Protein AF-A0A7C4ALP6-F1 (afdb_monomer_lite)

Structure (mmCIF, N/CA/C/O backbone):
data_AF-A0A7C4ALP6-F1
#
_entry.id   AF-A0A7C4ALP6-F1
#
loop_
_atom_site.group_PDB
_atom_site.id
_atom_site.type_symbol
_atom_site.label_atom_i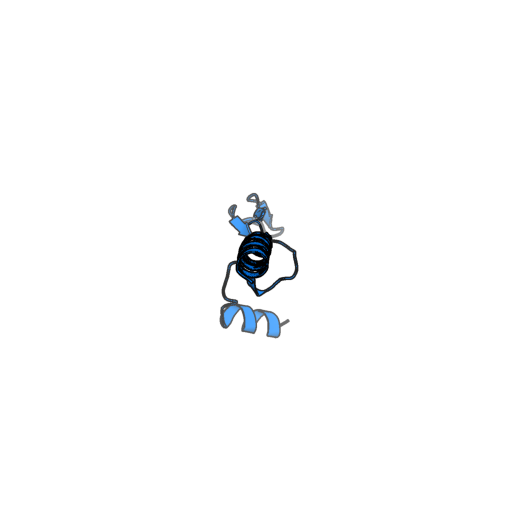d
_atom_site.label_alt_id
_atom_site.label_comp_id
_atom_site.label_asym_id
_atom_site.label_entity_id
_atom_site.label_seq_id
_atom_site.pdbx_PDB_ins_code
_atom_site.Cartn_x
_atom_site.Cartn_y
_atom_site.Cartn_z
_atom_site.occupancy
_atom_site.B_iso_or_equiv
_atom_site.auth_seq_id
_atom_site.auth_comp_id
_atom_site.auth_asym_id
_atom_site.auth_atom_id
_atom_site.pdbx_PDB_model_num
ATOM 1 N N . MET A 1 1 ? -23.462 3.286 46.953 1.00 60.59 1 MET A N 1
ATOM 2 C CA . MET A 1 1 ? -23.302 2.200 45.955 1.00 60.59 1 MET A CA 1
ATOM 3 C C . MET A 1 1 ? -23.734 2.626 44.550 1.00 60.59 1 MET A C 1
ATOM 5 O O . MET A 1 1 ? -22.885 2.670 43.675 1.00 60.59 1 MET A O 1
ATOM 9 N N . LYS A 1 2 ? -24.986 3.063 44.329 1.00 68.38 2 LYS A N 1
ATOM 10 C CA . LYS A 1 2 ? -25.478 3.514 43.002 1.00 68.38 2 LYS A CA 1
ATOM 11 C C . LYS A 1 2 ? -24.659 4.654 42.363 1.00 68.38 2 LYS A C 1
ATOM 13 O O . LYS A 1 2 ? -24.401 4.623 41.172 1.00 68.38 2 LYS A O 1
ATOM 18 N N . LYS A 1 3 ? -24.177 5.613 43.164 1.00 75.88 3 LYS A N 1
ATOM 19 C CA . LYS A 1 3 ? -23.325 6.728 42.694 1.00 75.88 3 LYS A CA 1
ATOM 20 C C . LYS A 1 3 ? -21.949 6.269 42.186 1.00 75.88 3 LYS A C 1
ATOM 22 O O . LYS A 1 3 ? -21.454 6.806 41.207 1.00 75.88 3 LYS A O 1
ATOM 27 N N . ILE A 1 4 ? -21.374 5.247 42.826 1.00 86.31 4 ILE A N 1
ATOM 28 C CA . ILE A 1 4 ? -20.098 4.640 42.414 1.00 86.31 4 ILE A CA 1
ATOM 29 C C . ILE A 1 4 ? -20.300 3.865 41.108 1.00 86.31 4 ILE A C 1
ATOM 31 O O . ILE A 1 4 ? -19.493 3.987 40.198 1.00 86.31 4 ILE A O 1
ATOM 35 N N . LEU A 1 5 ? -21.421 3.147 40.975 1.00 82.44 5 LEU A N 1
ATOM 36 C CA . LEU A 1 5 ? -21.786 2.461 39.730 1.00 82.44 5 LEU A CA 1
ATOM 37 C C . LEU A 1 5 ? -21.966 3.435 38.555 1.00 82.44 5 LEU A C 1
ATOM 39 O O . LEU A 1 5 ? -21.475 3.167 37.464 1.00 82.44 5 LEU A O 1
ATOM 43 N N . ILE A 1 6 ? -22.609 4.584 38.783 1.00 87.00 6 ILE A N 1
ATOM 44 C CA . ILE A 1 6 ? -22.769 5.632 37.762 1.00 87.00 6 ILE A CA 1
ATOM 45 C C . ILE A 1 6 ? -21.407 6.227 37.370 1.00 87.00 6 ILE A C 1
ATOM 47 O O . ILE A 1 6 ? -21.128 6.381 36.185 1.00 87.00 6 ILE A O 1
ATOM 51 N N . ALA A 1 7 ? -20.532 6.506 38.342 1.00 85.25 7 ALA A N 1
ATOM 52 C CA . ALA A 1 7 ? -19.188 7.014 38.068 1.00 85.25 7 ALA A CA 1
ATOM 53 C C . ALA A 1 7 ? -18.339 6.016 37.258 1.00 85.25 7 ALA A C 1
ATOM 55 O O . ALA A 1 7 ? -17.637 6.419 36.334 1.00 85.25 7 ALA A O 1
ATOM 56 N N . LEU A 1 8 ? -18.448 4.716 37.553 1.00 85.06 8 LEU A N 1
ATOM 57 C CA . LEU A 1 8 ? -17.766 3.662 36.798 1.00 85.06 8 LEU A CA 1
ATOM 58 C C . LEU A 1 8 ? -18.309 3.514 35.370 1.00 85.06 8 LEU A C 1
ATOM 60 O O . LEU A 1 8 ? -17.519 3.307 34.454 1.00 85.06 8 LEU A O 1
ATOM 64 N N . MET A 1 9 ? -19.620 3.672 35.153 1.00 83.06 9 MET A N 1
ATOM 65 C CA . MET A 1 9 ? -20.189 3.689 33.796 1.00 83.06 9 MET A CA 1
ATOM 66 C C . MET A 1 9 ? -19.671 4.867 32.968 1.00 83.06 9 MET A C 1
ATOM 68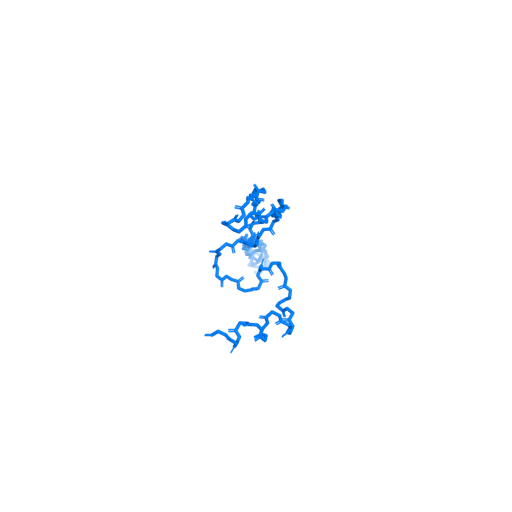 O O . MET A 1 9 ? -19.305 4.683 31.811 1.00 83.06 9 MET A O 1
ATOM 72 N N . ILE A 1 10 ? -19.617 6.067 33.553 1.00 82.00 10 ILE A N 1
ATOM 73 C CA . ILE A 1 10 ? -19.122 7.267 32.861 1.00 82.00 10 ILE A CA 1
ATOM 74 C C . ILE A 1 10 ? -17.629 7.122 32.547 1.00 82.00 10 ILE A C 1
ATOM 76 O O . ILE A 1 10 ? -17.198 7.436 31.440 1.00 82.00 10 ILE A O 1
ATOM 80 N N . LEU A 1 11 ? -16.846 6.587 33.489 1.00 79.25 11 LEU A N 1
ATOM 81 C CA . LEU A 1 11 ? -15.428 6.314 33.273 1.00 79.25 11 LEU A CA 1
ATOM 82 C C . LEU A 1 11 ? -15.227 5.285 32.151 1.00 79.25 11 LEU A C 1
ATOM 84 O O . LEU A 1 11 ? -14.426 5.521 31.254 1.00 79.25 11 LEU A O 1
ATOM 88 N N . GLY A 1 12 ? -16.000 4.194 32.149 1.00 74.94 12 GLY A N 1
ATOM 89 C CA . GLY A 1 12 ? -15.968 3.192 31.081 1.00 74.94 12 GLY A CA 1
ATOM 90 C C . GLY A 1 12 ? -16.308 3.763 29.701 1.00 74.94 12 GLY A C 1
ATOM 91 O O . GLY A 1 12 ? -15.686 3.370 28.717 1.00 74.94 12 GLY A O 1
ATOM 92 N N . LEU A 1 13 ? -17.228 4.730 29.627 1.00 72.44 13 LEU A N 1
ATOM 93 C CA . LEU A 1 13 ? -17.603 5.400 28.378 1.00 72.44 13 LEU A CA 1
ATOM 94 C C . LEU A 1 13 ? -16.502 6.340 27.851 1.00 72.44 13 LEU A C 1
ATOM 96 O O . LEU A 1 13 ? -16.331 6.470 26.644 1.00 72.44 13 LEU A O 1
ATOM 100 N N . CYS A 1 14 ? -15.718 6.967 28.733 1.00 66.62 14 CYS A N 1
ATOM 101 C CA . CYS A 1 14 ? -14.591 7.817 28.332 1.00 66.62 14 CYS A CA 1
ATOM 102 C C . CYS A 1 14 ? -13.374 7.027 27.818 1.00 66.62 14 CYS A C 1
ATOM 104 O O . CYS A 1 14 ? -12.558 7.587 27.088 1.00 66.62 14 CYS A O 1
ATOM 106 N N . LEU A 1 15 ? -13.239 5.743 28.169 1.00 63.91 15 LEU A N 1
ATOM 107 C CA . LEU A 1 15 ? -12.102 4.911 27.753 1.00 63.91 15 LEU A CA 1
ATOM 108 C C . LEU A 1 15 ? -12.197 4.385 26.308 1.00 63.91 15 LEU A C 1
ATOM 110 O O . LEU A 1 15 ? -11.278 3.709 25.851 1.00 63.91 15 LEU A O 1
ATOM 114 N N . THR A 1 16 ? -13.268 4.682 25.566 1.00 65.06 1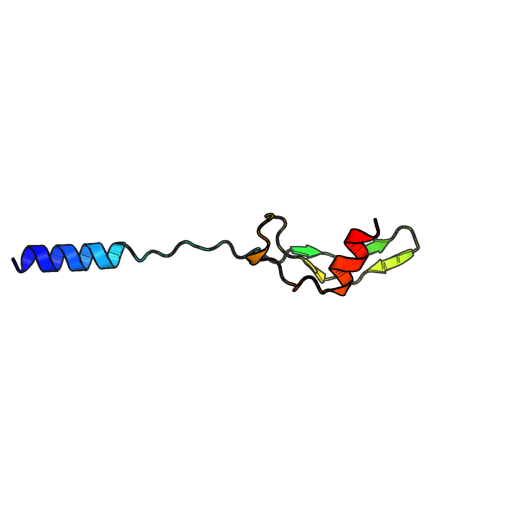6 THR A N 1
ATOM 115 C CA . THR A 1 16 ? -13.470 4.148 24.207 1.00 65.06 16 THR A CA 1
ATOM 116 C C . THR A 1 16 ? -13.019 5.085 23.088 1.00 65.06 16 THR A C 1
ATOM 118 O O . THR A 1 16 ? -13.379 4.852 21.933 1.00 65.06 16 THR A O 1
ATOM 121 N N . THR A 1 17 ? -12.256 6.147 23.367 1.00 59.53 17 THR A N 1
ATOM 122 C CA . THR A 1 17 ? -11.684 6.969 22.291 1.00 59.53 17 THR A CA 1
ATOM 123 C C . THR A 1 17 ? -10.583 6.177 21.589 1.00 59.53 17 THR A C 1
ATOM 125 O O . THR A 1 17 ? -9.456 6.016 22.047 1.00 59.53 17 THR A O 1
ATOM 128 N N . THR A 1 18 ? -10.982 5.590 20.469 1.00 61.00 18 THR A N 1
ATOM 129 C CA . THR A 1 18 ? -10.182 4.721 19.619 1.00 61.00 18 THR A CA 1
ATOM 130 C C . THR A 1 18 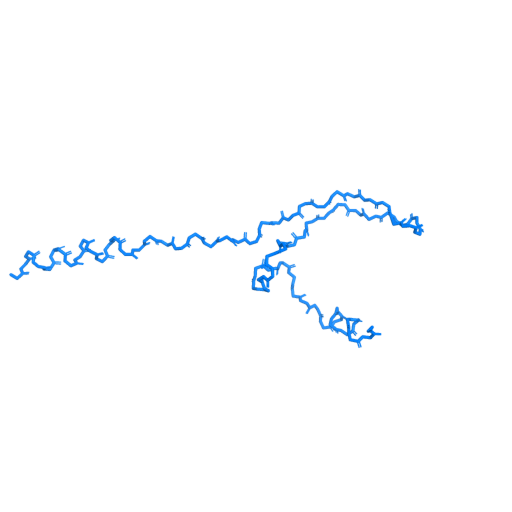? -8.898 5.399 19.158 1.00 61.00 18 THR A C 1
ATOM 132 O O . THR A 1 18 ? -8.909 6.550 18.720 1.00 61.00 18 THR A O 1
ATOM 135 N N . ILE A 1 19 ? -7.812 4.629 19.177 1.00 60.88 19 ILE A N 1
ATOM 136 C CA . ILE A 1 19 ? -6.552 4.921 18.499 1.00 60.88 19 ILE A CA 1
ATOM 137 C C . ILE A 1 19 ? -6.877 5.208 17.029 1.00 60.88 19 ILE A C 1
ATOM 139 O O . ILE A 1 19 ? -7.387 4.338 16.322 1.00 60.88 19 ILE A O 1
ATOM 143 N N . ALA A 1 20 ? -6.609 6.428 16.565 1.00 57.03 20 ALA A N 1
ATOM 144 C CA . ALA A 1 20 ? -6.645 6.728 15.143 1.00 57.03 20 ALA A CA 1
ATOM 145 C C . ALA A 1 20 ? -5.490 5.968 14.480 1.00 57.03 20 ALA A C 1
ATOM 147 O O . ALA A 1 20 ? -4.348 6.425 14.470 1.00 57.03 20 ALA A O 1
ATOM 148 N N . GLU A 1 21 ? -5.770 4.768 13.975 1.00 56.56 21 GLU A N 1
ATOM 149 C CA . GLU A 1 21 ? -4.826 4.027 13.151 1.00 56.56 21 GLU A CA 1
ATOM 150 C C . GLU A 1 21 ? -4.509 4.882 11.920 1.00 56.56 21 GLU A C 1
ATOM 152 O O . GLU A 1 21 ? -5.361 5.082 11.050 1.00 56.56 21 GLU A O 1
ATOM 157 N N . ALA A 1 22 ? -3.279 5.390 11.830 1.00 55.25 22 ALA A N 1
ATOM 158 C CA . ALA A 1 22 ? -2.740 5.917 10.587 1.00 55.25 22 ALA A CA 1
ATOM 159 C C . ALA A 1 22 ? -2.631 4.750 9.595 1.00 55.25 22 ALA A C 1
ATOM 161 O O . ALA A 1 22 ? -1.599 4.098 9.462 1.00 55.25 22 ALA A O 1
ATOM 162 N N . ARG A 1 23 ? -3.741 4.426 8.930 1.00 58.06 23 ARG A N 1
ATOM 163 C CA . ARG A 1 23 ? -3.747 3.478 7.820 1.00 58.06 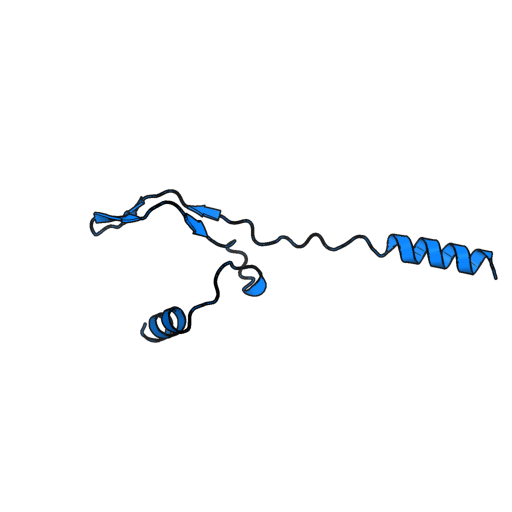23 ARG A CA 1
ATOM 164 C C . ARG A 1 23 ? -2.875 4.092 6.741 1.00 58.06 23 ARG A C 1
ATOM 166 O O . ARG A 1 23 ? -3.178 5.201 6.301 1.00 58.06 23 ARG A O 1
ATOM 173 N N . GLY A 1 24 ? -1.784 3.408 6.392 1.00 58.28 24 GLY A N 1
ATOM 174 C CA . GLY A 1 24 ? -0.782 3.873 5.442 1.00 58.28 24 GLY A CA 1
ATOM 175 C C . GLY A 1 24 ? -1.453 4.555 4.256 1.00 58.28 24 GLY A C 1
ATOM 176 O O . GLY A 1 24 ? -2.126 3.912 3.447 1.00 58.28 24 GLY A O 1
ATOM 177 N N . ARG A 1 25 ? -1.365 5.890 4.207 1.00 61.38 25 ARG A N 1
ATOM 178 C CA . ARG A 1 25 ? -2.023 6.678 3.164 1.00 61.38 25 ARG A CA 1
ATOM 179 C C . ARG A 1 25 ? -1.394 6.264 1.840 1.00 61.38 25 ARG A C 1
ATOM 181 O O . ARG A 1 25 ? -0.176 6.327 1.700 1.00 61.38 25 ARG A O 1
ATOM 188 N N . GLY A 1 26 ? -2.219 5.824 0.892 1.00 68.69 26 GLY A 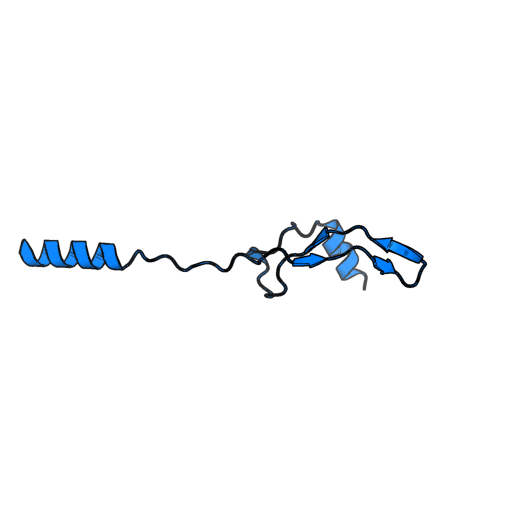N 1
ATOM 189 C CA . GLY A 1 26 ? -1.743 5.463 -0.438 1.00 68.69 26 GLY A CA 1
ATOM 190 C C . GLY A 1 26 ? -1.002 6.645 -1.060 1.00 68.69 26 GLY A C 1
ATOM 191 O O . GLY A 1 26 ? -1.573 7.724 -1.217 1.00 68.69 26 GLY A O 1
ATOM 192 N N . VAL A 1 27 ? 0.269 6.454 -1.395 1.00 76.69 27 VAL A N 1
ATOM 193 C CA . VAL A 1 27 ? 1.105 7.465 -2.040 1.00 76.69 27 VAL A CA 1
ATOM 194 C C . VAL A 1 27 ? 0.878 7.374 -3.538 1.00 76.69 27 VAL A C 1
ATOM 196 O O . VAL A 1 27 ? 1.168 6.353 -4.156 1.00 76.69 27 VAL A O 1
ATOM 199 N N . PHE A 1 28 ? 0.346 8.435 -4.138 1.00 82.81 28 PHE A N 1
ATOM 200 C CA . PHE A 1 28 ? 0.190 8.492 -5.586 1.00 82.81 28 PHE A CA 1
ATOM 201 C C . PHE A 1 28 ? 1.538 8.761 -6.260 1.00 82.81 28 PHE A C 1
ATOM 203 O O . PHE A 1 28 ? 2.172 9.789 -6.020 1.00 82.81 28 PHE A O 1
ATOM 210 N N . VAL A 1 29 ? 1.945 7.857 -7.144 1.00 84.38 29 VAL A N 1
ATOM 211 C CA . VAL A 1 29 ? 3.145 7.982 -7.967 1.00 84.38 29 VAL A CA 1
ATOM 212 C C . VAL A 1 29 ? 2.719 8.395 -9.371 1.00 84.38 29 VAL A C 1
ATOM 214 O O . VAL A 1 29 ? 1.959 7.689 -10.039 1.00 84.38 29 VAL A O 1
ATOM 217 N N . ARG A 1 30 ? 3.207 9.555 -9.829 1.00 92.38 30 ARG A N 1
ATOM 218 C CA . ARG A 1 30 ? 2.998 10.023 -11.208 1.00 92.38 30 ARG A CA 1
ATOM 219 C C . ARG A 1 30 ? 3.686 9.073 -12.189 1.00 92.38 30 ARG A C 1
ATOM 221 O O . ARG A 1 30 ? 4.694 8.461 -11.854 1.00 92.38 30 ARG A O 1
ATOM 228 N N . GLY A 1 31 ? 3.147 8.958 -13.400 1.00 94.56 31 GLY A N 1
ATOM 229 C CA . GLY A 1 31 ? 3.783 8.163 -14.450 1.00 94.56 31 GLY A CA 1
ATOM 230 C C . GLY A 1 31 ? 5.136 8.753 -14.857 1.00 94.56 31 GLY A C 1
ATOM 231 O O . GLY A 1 31 ? 5.310 9.971 -14.818 1.00 94.56 31 GLY A O 1
ATOM 232 N N . TYR A 1 32 ? 6.087 7.901 -15.235 1.00 95.31 32 TYR A N 1
ATOM 233 C CA . TYR A 1 32 ? 7.452 8.303 -15.591 1.00 95.31 32 TYR A CA 1
ATOM 234 C C . TYR A 1 32 ? 8.087 7.323 -16.585 1.00 95.31 32 TYR A C 1
ATOM 236 O O . TYR A 1 32 ? 7.605 6.205 -16.760 1.00 95.31 32 TYR A O 1
ATOM 244 N N . TYR A 1 33 ? 9.182 7.736 -17.225 1.00 96.94 33 TYR A N 1
ATOM 245 C CA . TYR A 1 33 ? 9.997 6.873 -18.083 1.00 96.94 33 TYR A CA 1
ATOM 246 C C . TYR A 1 33 ? 11.212 6.347 -17.315 1.00 96.94 33 TYR A C 1
ATOM 248 O O . TYR A 1 33 ? 11.863 7.091 -16.582 1.00 96.94 33 TYR A O 1
ATOM 256 N N . ARG A 1 34 ? 11.520 5.058 -17.475 1.00 94.50 34 ARG A N 1
ATOM 257 C CA . ARG A 1 34 ? 12.757 4.447 -16.965 1.00 94.50 34 ARG A CA 1
ATOM 258 C C . ARG A 1 34 ? 13.941 4.817 -17.863 1.00 94.50 34 ARG A C 1
ATOM 260 O O . ARG A 1 34 ? 13.751 5.178 -19.021 1.00 94.50 34 ARG A O 1
ATOM 267 N N . SER A 1 35 ? 15.167 4.654 -17.363 1.00 92.94 35 SER A N 1
ATOM 268 C CA . SER A 1 35 ? 16.399 4.912 -18.133 1.00 92.94 35 SER A CA 1
ATOM 269 C C . SER A 1 35 ? 16.500 4.095 -19.427 1.00 92.94 35 SER A C 1
ATOM 271 O O . SER A 1 35 ? 17.132 4.532 -20.379 1.00 92.94 35 SER A O 1
ATOM 273 N N . ASN A 1 36 ? 15.837 2.937 -19.488 1.00 93.62 36 ASN A N 1
ATOM 274 C CA . ASN A 1 36 ? 15.747 2.090 -20.677 1.00 93.62 36 ASN A CA 1
ATOM 275 C C . ASN A 1 36 ? 14.596 2.468 -21.639 1.00 93.62 36 ASN A C 1
ATOM 277 O O . ASN A 1 36 ? 14.258 1.682 -22.519 1.00 93.62 36 ASN A O 1
ATOM 281 N N . GLY A 1 37 ? 13.934 3.612 -21.436 1.00 94.50 37 GLY A N 1
ATOM 282 C CA . GLY A 1 37 ? 12.852 4.108 -22.293 1.00 94.50 37 GLY A CA 1
ATOM 283 C C . GLY A 1 37 ? 11.462 3.515 -22.026 1.00 94.50 37 GLY A C 1
ATOM 284 O O . GLY A 1 37 ? 10.497 3.917 -22.668 1.00 94.50 37 GLY A O 1
ATOM 285 N N . THR A 1 38 ? 11.307 2.594 -21.069 1.00 96.25 38 THR A N 1
ATOM 286 C CA . THR A 1 38 ? 9.989 2.011 -20.749 1.00 96.25 38 THR A CA 1
ATOM 287 C C . THR A 1 38 ? 9.111 3.002 -19.976 1.00 96.25 38 THR A C 1
ATOM 289 O O . THR A 1 38 ? 9.526 3.501 -18.926 1.00 96.25 38 THR A O 1
ATOM 292 N N . TYR A 1 39 ? 7.879 3.239 -20.443 1.00 94.75 39 TYR A N 1
ATOM 293 C CA . TYR A 1 39 ? 6.881 4.040 -19.724 1.00 94.75 39 TYR A CA 1
ATOM 294 C C . TYR A 1 39 ? 6.239 3.257 -18.572 1.00 94.75 39 TYR A C 1
ATOM 296 O O . TYR A 1 39 ? 5.762 2.134 -18.744 1.00 94.75 39 TYR A O 1
ATOM 304 N N . VAL A 1 40 ? 6.174 3.881 -17.398 1.00 92.56 40 VAL A N 1
ATOM 305 C CA . VAL A 1 40 ? 5.491 3.371 -16.208 1.00 92.56 40 VAL A CA 1
ATOM 306 C C . VAL A 1 40 ? 4.252 4.219 -15.956 1.00 92.56 40 VAL A C 1
ATOM 308 O O . VAL A 1 40 ? 4.345 5.424 -15.720 1.00 92.56 40 VAL A O 1
ATOM 311 N N . ARG A 1 41 ? 3.077 3.582 -15.975 1.00 89.00 41 ARG A N 1
ATOM 312 C CA . ARG A 1 41 ? 1.798 4.250 -15.701 1.00 89.00 41 ARG A CA 1
ATOM 313 C C . ARG A 1 41 ? 1.685 4.713 -14.234 1.00 89.00 41 ARG A C 1
ATOM 315 O O . ARG A 1 41 ? 2.257 4.065 -13.348 1.00 89.00 41 ARG A O 1
ATOM 322 N N . PRO A 1 42 ? 0.910 5.780 -13.950 1.00 89.69 42 PRO A N 1
ATOM 323 C CA . PRO A 1 42 ? 0.643 6.206 -12.581 1.00 89.69 42 PRO A CA 1
ATOM 324 C C . PRO A 1 42 ? 0.003 5.086 -11.752 1.00 89.69 42 PRO A C 1
ATOM 326 O O . PRO A 1 42 ? -0.819 4.322 -12.266 1.00 89.69 42 PRO A O 1
ATOM 329 N N . HIS A 1 43 ? 0.371 4.992 -10.479 1.00 83.81 43 HIS A N 1
ATOM 330 C CA . HIS A 1 43 ? -0.149 3.985 -9.552 1.00 83.81 43 HIS A CA 1
ATOM 331 C C . HIS A 1 43 ? -0.081 4.484 -8.105 1.00 83.81 43 HIS A C 1
ATOM 333 O O . HIS A 1 43 ? 0.610 5.455 -7.804 1.00 83.81 43 HIS A O 1
ATOM 339 N N . TYR A 1 44 ? -0.800 3.816 -7.205 1.00 80.62 44 TYR A N 1
ATOM 340 C CA . TYR A 1 44 ? -0.691 4.053 -5.767 1.00 80.62 44 TYR A CA 1
ATOM 341 C C . TYR A 1 44 ? 0.295 3.062 -5.146 1.00 80.62 44 TYR A C 1
ATOM 343 O O . TYR A 1 44 ? 0.244 1.867 -5.437 1.00 80.62 44 TYR A O 1
ATOM 351 N N . HIS A 1 45 ? 1.180 3.558 -4.287 1.00 72.31 45 HIS A N 1
ATOM 352 C CA . HIS A 1 45 ? 2.060 2.769 -3.434 1.00 72.31 45 HIS A CA 1
ATOM 353 C C . HIS A 1 45 ? 1.570 2.824 -1.983 1.00 72.31 45 HIS A C 1
ATOM 355 O O . HIS A 1 45 ? 0.857 3.753 -1.603 1.00 72.31 45 HIS A O 1
ATOM 361 N N . SER A 1 46 ? 1.919 1.836 -1.162 1.00 69.31 46 SER A N 1
ATOM 362 C CA . SER A 1 46 ? 1.644 1.911 0.272 1.00 69.31 46 SER A CA 1
ATOM 363 C C . SER A 1 46 ? 2.505 2.980 0.949 1.00 69.31 46 SER A C 1
ATOM 365 O O . SER A 1 46 ? 3.501 3.436 0.381 1.00 69.31 46 SER A O 1
ATOM 367 N N . ALA A 1 47 ? 2.109 3.423 2.143 1.00 67.19 47 ALA A N 1
ATOM 368 C CA . ALA A 1 47 ? 2.905 4.402 2.873 1.00 67.19 47 ALA A CA 1
ATOM 369 C C . ALA A 1 47 ? 4.296 3.826 3.206 1.00 67.19 47 ALA A C 1
ATOM 371 O O . ALA A 1 47 ? 4.405 2.650 3.554 1.00 67.19 47 ALA A O 1
ATOM 372 N N . PRO A 1 48 ? 5.370 4.629 3.128 1.00 64.88 48 PRO A N 1
ATOM 373 C CA . PRO A 1 48 ? 6.720 4.197 3.482 1.00 64.88 48 PRO A CA 1
ATOM 374 C C . PRO A 1 48 ? 6.931 4.218 5.007 1.00 64.88 48 PRO A C 1
ATOM 376 O O . PRO A 1 48 ? 7.913 4.764 5.496 1.00 64.88 48 PRO A O 1
ATOM 379 N N . ASP A 1 49 ? 5.994 3.671 5.780 1.00 63.25 49 ASP A N 1
ATOM 380 C CA . ASP A 1 49 ? 6.020 3.687 7.251 1.00 63.25 49 ASP A CA 1
ATOM 381 C C . ASP A 1 49 ? 6.638 2.415 7.862 1.00 63.25 49 ASP A C 1
ATOM 383 O O . ASP A 1 49 ? 6.723 2.273 9.080 1.00 63.25 49 ASP A O 1
ATOM 387 N N . GLY A 1 50 ? 7.086 1.478 7.019 1.00 60.56 50 GLY A N 1
ATOM 388 C CA . GLY A 1 50 ? 7.685 0.210 7.446 1.00 60.56 50 GLY A CA 1
ATOM 389 C C . GLY A 1 50 ? 6.691 -0.770 8.084 1.00 60.56 50 GLY A C 1
ATOM 390 O O . GLY A 1 50 ? 7.078 -1.885 8.449 1.00 60.56 50 GLY A O 1
ATOM 391 N N . LEU A 1 51 ? 5.406 -0.414 8.182 1.00 62.22 51 LEU A N 1
ATOM 392 C CA . LEU A 1 51 ? 4.374 -1.232 8.801 1.00 62.22 51 LEU A CA 1
ATOM 393 C C . LEU A 1 51 ? 3.800 -2.212 7.780 1.00 62.22 51 LEU A C 1
ATOM 395 O O . LEU A 1 51 ? 2.857 -1.949 7.047 1.00 62.22 51 LEU A O 1
ATOM 399 N N . ARG A 1 52 ? 4.341 -3.431 7.759 1.00 62.56 52 ARG A N 1
ATOM 400 C CA . ARG A 1 52 ? 3.939 -4.463 6.783 1.00 62.56 52 ARG A CA 1
ATOM 401 C C . ARG A 1 52 ? 2.436 -4.771 6.764 1.00 62.56 52 ARG A C 1
ATOM 403 O O . ARG A 1 52 ? 1.951 -5.258 5.749 1.00 62.56 52 ARG A O 1
ATOM 410 N N . TRP A 1 53 ? 1.723 -4.534 7.866 1.00 62.59 53 TRP A N 1
ATOM 411 C CA . TRP A 1 53 ? 0.301 -4.851 8.002 1.00 62.59 53 TRP A CA 1
ATOM 412 C C . TRP A 1 53 ? -0.626 -3.868 7.269 1.00 62.59 53 TRP A C 1
ATOM 414 O O . TRP A 1 53 ? -1.747 -4.252 6.946 1.00 62.59 53 TRP A O 1
ATOM 424 N N . ASN A 1 54 ? -0.179 -2.639 6.978 1.00 58.16 54 ASN A N 1
ATOM 425 C CA . ASN A 1 54 ? -0.986 -1.621 6.292 1.00 58.16 54 ASN A CA 1
ATOM 426 C C . ASN A 1 54 ? -0.564 -1.396 4.822 1.00 58.16 54 ASN A C 1
ATOM 428 O O . ASN A 1 54 ? -1.116 -0.531 4.139 1.00 58.16 54 ASN A O 1
ATOM 432 N N . ASN A 1 55 ? 0.376 -2.204 4.318 1.00 62.53 55 ASN A N 1
ATOM 433 C CA . ASN A 1 55 ? 0.838 -2.144 2.939 1.00 62.53 55 ASN A CA 1
ATOM 434 C C . ASN A 1 55 ? -0.118 -2.895 1.998 1.00 62.53 55 ASN A C 1
ATOM 436 O O . ASN A 1 55 ? -0.339 -4.099 2.142 1.00 62.53 55 ASN A O 1
ATOM 440 N N . TYR A 1 56 ? -0.677 -2.195 1.004 1.00 57.78 56 TYR A N 1
ATOM 441 C CA . TYR A 1 56 ? -1.518 -2.806 -0.026 1.00 57.78 56 TYR A CA 1
ATOM 442 C C . TYR A 1 56 ? -0.699 -3.762 -0.900 1.00 57.78 56 TYR A C 1
ATOM 444 O O . TYR A 1 56 ? 0.175 -3.347 -1.657 1.00 57.78 56 TYR A O 1
ATOM 452 N N . GLY A 1 57 ? -1.023 -5.050 -0.810 1.00 54.38 57 GLY A N 1
ATOM 453 C CA . GLY A 1 57 ? -0.439 -6.106 -1.627 1.00 54.38 57 GLY A CA 1
ATOM 454 C C . GLY A 1 57 ? 0.040 -7.261 -0.762 1.00 54.38 57 GLY A C 1
ATOM 455 O O . GLY A 1 57 ? 0.990 -7.140 0.008 1.00 54.38 57 GLY A O 1
ATOM 456 N N . ARG A 1 58 ? -0.583 -8.432 -0.920 1.00 48.81 58 ARG A N 1
ATOM 457 C CA . ARG A 1 58 ? 0.091 -9.674 -0.539 1.00 48.81 58 ARG A CA 1
ATOM 458 C C . ARG A 1 58 ? 1.384 -9.703 -1.341 1.00 48.81 58 ARG A C 1
ATOM 460 O O . ARG A 1 58 ? 1.301 -9.662 -2.564 1.00 48.81 58 ARG A O 1
ATOM 467 N N . ALA A 1 59 ? 2.541 -9.789 -0.685 1.00 51.28 59 ALA A N 1
ATOM 468 C CA . ALA A 1 59 ? 3.748 -10.203 -1.385 1.00 51.28 59 ALA A CA 1
ATOM 469 C C . ALA A 1 59 ? 3.412 -11.544 -2.041 1.00 51.28 59 ALA A C 1
ATOM 471 O O . ALA A 1 59 ? 3.249 -12.551 -1.341 1.00 51.28 59 ALA A O 1
ATOM 472 N N . SER A 1 60 ? 3.197 -11.548 -3.355 1.00 52.84 60 SER A N 1
ATOM 473 C CA . SER A 1 60 ? 2.933 -12.791 -4.053 1.00 52.84 60 SER A CA 1
ATOM 474 C C . SER A 1 60 ? 4.162 -13.670 -3.848 1.00 52.84 60 SER A C 1
ATOM 476 O O . SER A 1 60 ? 5.296 -13.189 -3.729 1.00 52.84 60 SER A O 1
ATOM 478 N N . SER A 1 61 ? 3.963 -14.981 -3.769 1.00 50.75 61 SER A N 1
ATOM 479 C CA . SER A 1 61 ? 5.072 -15.931 -3.646 1.00 50.75 61 SER A CA 1
ATOM 480 C C . SER A 1 61 ? 6.133 -15.710 -4.737 1.00 50.75 61 SER A C 1
ATOM 482 O O . SER A 1 61 ? 7.305 -15.998 -4.519 1.00 50.75 61 SER A O 1
ATOM 484 N N . GLN A 1 62 ? 5.724 -15.141 -5.876 1.00 52.03 62 GLN A N 1
ATOM 485 C CA . GLN A 1 62 ? 6.563 -14.746 -7.001 1.00 52.03 62 GLN A CA 1
ATOM 486 C C . GLN A 1 62 ? 7.462 -13.539 -6.672 1.00 52.03 62 GLN A C 1
ATOM 488 O O . GLN A 1 62 ? 8.675 -13.652 -6.820 1.00 52.03 62 GLN A O 1
ATOM 493 N N . GLN A 1 63 ? 6.918 -12.459 -6.092 1.00 56.78 63 GLN A N 1
ATOM 494 C CA . GLN A 1 63 ? 7.708 -11.299 -5.632 1.00 56.78 63 GLN A CA 1
ATOM 495 C C . GLN A 1 63 ? 8.757 -11.693 -4.578 1.00 56.78 63 GLN A C 1
ATOM 497 O O . GLN A 1 63 ? 9.874 -11.183 -4.564 1.00 56.78 63 GLN A O 1
ATOM 502 N N . ARG A 1 64 ? 8.417 -12.644 -3.696 1.00 55.84 64 ARG A N 1
ATOM 503 C CA . ARG A 1 64 ? 9.355 -13.191 -2.699 1.00 55.84 64 ARG A CA 1
ATOM 504 C C . ARG A 1 64 ? 10.497 -14.002 -3.313 1.00 55.84 64 ARG A C 1
ATOM 506 O O . ARG A 1 64 ? 11.579 -14.025 -2.733 1.00 55.84 64 ARG A O 1
ATOM 513 N N . ARG A 1 65 ? 10.251 -14.707 -4.421 1.00 55.22 65 ARG A N 1
ATOM 514 C CA . ARG A 1 65 ? 11.279 -15.494 -5.121 1.00 55.22 65 ARG A CA 1
ATOM 515 C C . ARG A 1 65 ? 12.248 -14.586 -5.867 1.00 55.22 65 ARG A C 1
ATOM 517 O O . ARG A 1 65 ? 13.444 -14.803 -5.749 1.00 55.22 65 ARG A O 1
ATOM 524 N N . GLU A 1 66 ? 11.742 -13.552 -6.536 1.00 53.31 66 GLU A N 1
ATOM 525 C CA . GLU A 1 66 ? 12.584 -12.539 -7.187 1.00 53.31 66 GLU A CA 1
ATOM 526 C C . GLU A 1 66 ? 13.495 -11.825 -6.181 1.00 53.31 66 GLU A C 1
ATOM 528 O O . GLU A 1 66 ? 14.688 -11.715 -6.425 1.00 53.31 66 GLU A O 1
ATOM 533 N N . TYR A 1 67 ? 12.983 -11.431 -5.008 1.00 50.88 67 TYR A N 1
ATOM 534 C CA . TYR A 1 67 ? 13.805 -10.771 -3.982 1.00 50.88 67 TYR A CA 1
ATOM 535 C C . TYR A 1 67 ? 14.918 -11.663 -3.405 1.00 50.88 67 TYR A C 1
ATOM 537 O O . TYR A 1 67 ? 15.928 -11.151 -2.948 1.00 50.88 67 TYR A O 1
ATOM 545 N N . LYS A 1 68 ? 14.744 -12.992 -3.399 1.00 48.81 68 LYS A N 1
ATOM 546 C CA . LYS A 1 68 ? 15.777 -13.941 -2.944 1.00 48.81 68 LYS A CA 1
ATOM 547 C C . LYS A 1 68 ? 16.828 -14.268 -4.011 1.00 48.81 68 LYS A C 1
ATOM 549 O O . LYS A 1 68 ? 17.777 -14.980 -3.698 1.00 48.81 68 LYS A O 1
ATOM 554 N N . ALA A 1 69 ? 16.612 -13.847 -5.255 1.00 50.16 69 ALA A N 1
ATOM 555 C CA . ALA A 1 69 ? 17.508 -14.115 -6.377 1.00 50.16 69 ALA A CA 1
ATOM 556 C C . ALA A 1 69 ? 18.510 -12.971 -6.638 1.00 50.16 69 ALA A C 1
ATOM 558 O O . ALA A 1 69 ? 19.313 -13.081 -7.563 1.00 50.16 69 ALA A O 1
ATOM 559 N N . TYR A 1 70 ? 18.464 -11.910 -5.828 1.00 45.62 70 TYR A N 1
ATOM 560 C CA . TYR A 1 70 ? 19.453 -10.833 -5.743 1.00 45.62 70 TYR A CA 1
ATOM 561 C C . TYR A 1 70 ? 20.146 -10.885 -4.380 1.00 45.62 70 TYR A C 1
ATOM 563 O O . TYR A 1 70 ? 21.307 -10.432 -4.313 1.00 45.62 70 TYR A O 1
#

Radius of gyration: 23.21 Å; chains: 1; bounding box: 45×26×68 Å

pLDDT: mean 70.43, std 15.31, range [45.62, 96.94]

Foldseek 3Di:
DVVVVVVVVVVVVVVPPDDPPPLFPWDWDPWDADPVGDTDHIDTFGHPPPPPVNGPDDCPVVVVVVVVVD

Secondary structure (DSSP, 8-state):
-HHHHHHHHHHHHHTT--------PPEEEPPEE-TTS-EE--EEE--SS--TTSSSS---HHHHHHHTT-

Sequence (70 aa):
MKKILIALMILGLCLTTTIAEARGRGVFVRGYYRSNGTYVRPHYHSAPDGLRWNNYGRASSQQRREYKAY